Protein AF-A0A6G8PTJ9-F1 (afdb_monomer)

Foldseek 3Di:
DDDDDPVVVVVVCVVCVLVVVLVVLLVVLVPPDADDDPDDDDDAGPSLLSSLLVSCVVVVDDLVVCLVVLVVSVVVVSGDDRDRSVSSVVSNPPPVVD

Radius of gyration: 16.49 Å; Cα contacts (8 Å, |Δi|>4): 70; chains: 1; bounding box: 40×36×45 Å

Structure (mmCIF, N/CA/C/O backbone):
data_AF-A0A6G8PTJ9-F1
#
_entry.id   AF-A0A6G8PTJ9-F1
#
loop_
_atom_site.group_PDB
_atom_site.id
_atom_site.type_symbol
_atom_site.label_atom_id
_atom_site.label_alt_id
_atom_site.label_comp_id
_atom_site.label_asym_id
_atom_site.label_entity_id
_atom_site.label_seq_id
_atom_site.pdbx_PDB_ins_code
_atom_site.Cartn_x
_atom_site.Cartn_y
_atom_site.Cartn_z
_atom_site.occupancy
_atom_site.B_iso_or_equiv
_atom_site.auth_seq_id
_atom_site.auth_comp_id
_atom_site.auth_asym_id
_atom_site.auth_atom_id
_atom_site.pdbx_PDB_model_num
ATOM 1 N N . MET A 1 1 ? 20.276 -26.181 -22.484 1.00 48.75 1 MET A N 1
ATOM 2 C CA . MET A 1 1 ? 20.053 -25.022 -23.371 1.00 48.75 1 MET A CA 1
ATOM 3 C C . MET A 1 1 ? 19.969 -23.797 -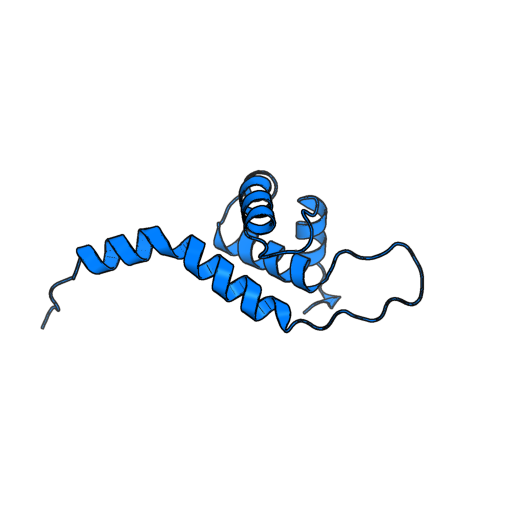22.484 1.00 48.75 1 MET A C 1
ATOM 5 O O . MET A 1 1 ? 19.198 -23.832 -21.537 1.00 48.75 1 MET A O 1
ATOM 9 N N . ILE A 1 2 ? 20.818 -22.794 -22.697 1.00 62.31 2 ILE A N 1
ATOM 10 C CA . ILE A 1 2 ? 20.724 -21.519 -21.975 1.00 62.31 2 ILE A CA 1
ATOM 11 C C . ILE A 1 2 ? 19.773 -20.660 -22.802 1.00 62.31 2 ILE A C 1
ATOM 13 O O . ILE A 1 2 ? 20.081 -20.363 -23.954 1.00 62.31 2 ILE A O 1
ATOM 17 N N . GLU A 1 3 ? 18.603 -20.340 -22.258 1.00 69.69 3 GLU A N 1
ATOM 18 C CA . GLU A 1 3 ? 17.670 -19.416 -22.903 1.00 69.69 3 GLU A CA 1
ATOM 19 C C . GLU A 1 3 ? 18.348 -18.054 -23.114 1.00 69.69 3 GLU A C 1
ATOM 21 O O . GLU A 1 3 ? 19.032 -17.536 -22.224 1.00 69.69 3 GLU A O 1
ATOM 26 N N . SER A 1 4 ? 18.190 -17.470 -24.306 1.00 76.38 4 SER A N 1
ATOM 27 C CA . SER A 1 4 ? 18.656 -16.109 -24.569 1.00 76.38 4 SER A CA 1
ATOM 28 C C . SER A 1 4 ? 17.818 -15.133 -23.745 1.00 76.38 4 SER A C 1
ATOM 30 O O . SER A 1 4 ? 16.600 -15.087 -23.899 1.00 76.38 4 SER A O 1
ATOM 32 N N . ARG A 1 5 ? 18.458 -14.349 -22.874 1.00 81.31 5 ARG A N 1
ATOM 33 C CA . ARG A 1 5 ? 17.765 -13.355 -22.043 1.00 81.31 5 ARG A CA 1
ATOM 34 C C . ARG A 1 5 ? 17.208 -12.215 -22.891 1.00 81.31 5 ARG A C 1
ATOM 36 O O . ARG A 1 5 ? 17.968 -11.504 -23.546 1.00 81.31 5 ARG A O 1
ATOM 43 N N . ASP A 1 6 ? 15.895 -12.020 -22.809 1.00 92.31 6 ASP A N 1
ATOM 44 C CA . ASP A 1 6 ? 15.210 -10.839 -23.331 1.00 92.31 6 ASP A CA 1
ATOM 45 C C . ASP A 1 6 ? 15.389 -9.660 -22.362 1.00 92.31 6 ASP A C 1
ATOM 47 O O . ASP A 1 6 ? 14.642 -9.463 -21.400 1.00 92.31 6 ASP A O 1
ATOM 51 N N . TRP A 1 7 ? 16.442 -8.884 -22.604 1.00 93.44 7 TRP A N 1
ATOM 52 C CA . TRP A 1 7 ? 16.776 -7.711 -21.801 1.00 93.44 7 TRP A CA 1
ATOM 53 C C . TRP A 1 7 ? 15.787 -6.557 -21.967 1.00 93.44 7 TRP A C 1
ATOM 55 O O . TRP A 1 7 ? 15.624 -5.762 -21.041 1.00 93.44 7 TRP A O 1
ATOM 65 N N . THR A 1 8 ? 15.121 -6.463 -23.119 1.00 94.94 8 THR A N 1
ATOM 66 C CA . THR A 1 8 ? 14.121 -5.422 -23.373 1.00 94.94 8 THR A CA 1
ATOM 67 C C . THR A 1 8 ? 12.900 -5.656 -22.495 1.00 94.94 8 THR A C 1
ATOM 69 O O . THR A 1 8 ? 12.482 -4.744 -21.781 1.00 94.94 8 THR A O 1
ATOM 72 N N . ALA A 1 9 ? 12.384 -6.888 -22.472 1.00 93.81 9 ALA A N 1
ATOM 73 C CA . ALA A 1 9 ? 11.274 -7.260 -21.601 1.00 93.81 9 ALA A CA 1
ATOM 74 C C . ALA A 1 9 ? 11.631 -7.100 -20.114 1.00 93.81 9 ALA A C 1
ATOM 76 O O . ALA A 1 9 ? 10.837 -6.562 -19.343 1.00 93.81 9 ALA A O 1
ATOM 77 N N . TYR A 1 10 ? 12.844 -7.499 -19.714 1.00 94.12 10 TYR A N 1
ATOM 78 C CA . TYR A 1 10 ? 13.318 -7.340 -18.337 1.00 94.12 10 TYR A CA 1
ATOM 79 C C . TYR A 1 10 ? 13.353 -5.871 -17.892 1.00 94.12 10 TYR A C 1
ATOM 81 O O . TYR A 1 10 ? 12.813 -5.534 -16.839 1.00 94.12 10 TYR A O 1
ATOM 89 N N . ASN A 1 11 ? 13.953 -4.985 -18.692 1.00 95.94 11 ASN A N 1
ATOM 90 C CA . ASN A 1 11 ? 14.063 -3.566 -18.347 1.00 95.94 11 ASN A CA 1
ATOM 91 C C . ASN A 1 11 ? 12.691 -2.882 -18.290 1.00 95.94 11 ASN A C 1
ATOM 93 O O . ASN A 1 11 ? 12.461 -2.054 -17.406 1.00 95.94 11 ASN A O 1
ATOM 97 N N . ALA A 1 12 ? 11.777 -3.246 -19.196 1.00 96.44 12 ALA A N 1
ATOM 98 C CA . ALA A 1 12 ? 10.401 -2.760 -19.161 1.00 96.44 12 ALA A CA 1
ATOM 99 C C . ALA A 1 12 ? 9.699 -3.195 -17.865 1.00 96.44 12 ALA A C 1
ATOM 101 O O . ALA A 1 12 ? 9.152 -2.357 -17.151 1.00 96.44 12 ALA A O 1
ATOM 102 N N . ALA A 1 13 ? 9.801 -4.479 -17.502 1.00 95.12 13 ALA A N 1
ATOM 103 C CA . ALA A 1 13 ? 9.219 -5.002 -16.269 1.00 95.12 13 ALA A CA 1
ATOM 104 C C . ALA A 1 13 ? 9.785 -4.307 -15.021 1.00 95.12 13 ALA A C 1
ATOM 106 O O . ALA A 1 13 ? 9.017 -3.867 -14.171 1.00 95.12 13 ALA A O 1
ATOM 107 N N . GLN A 1 14 ? 11.109 -4.144 -14.937 1.00 95.75 14 GLN A N 1
ATOM 108 C CA . GLN A 1 14 ? 11.768 -3.459 -13.819 1.00 95.75 14 GLN A CA 1
ATOM 109 C C . GLN A 1 14 ? 11.346 -1.990 -13.688 1.00 95.75 14 GLN A C 1
ATOM 111 O O . GLN A 1 14 ? 11.200 -1.489 -12.577 1.00 95.75 14 GLN A O 1
ATOM 116 N N . SER A 1 15 ? 11.124 -1.299 -14.808 1.00 96.38 15 SER A N 1
ATOM 117 C CA . SER A 1 15 ? 10.741 0.119 -14.797 1.00 96.38 15 SER A CA 1
ATOM 118 C C . SER A 1 15 ? 9.282 0.339 -14.385 1.00 96.38 15 SER A C 1
ATOM 120 O O . SER A 1 15 ? 8.949 1.386 -13.835 1.00 96.38 15 SER A O 1
ATOM 122 N N . GLU A 1 16 ? 8.410 -0.640 -14.631 1.00 97.00 16 GLU A N 1
ATOM 123 C CA . GLU A 1 16 ? 6.974 -0.549 -14.339 1.00 97.00 16 GLU A CA 1
ATOM 124 C C . GLU A 1 16 ? 6.567 -1.221 -13.019 1.00 97.00 16 GLU A C 1
ATOM 126 O O . GLU A 1 16 ? 5.427 -1.060 -12.577 1.00 97.00 16 GLU A O 1
ATOM 131 N N . GLU A 1 17 ? 7.473 -1.973 -12.387 1.00 97.12 17 GLU A N 1
ATOM 132 C CA . GLU A 1 17 ? 7.159 -2.865 -11.268 1.00 97.12 17 GLU A CA 1
ATOM 133 C C . GLU A 1 17 ? 6.435 -2.143 -10.125 1.00 97.12 17 GLU A C 1
ATOM 135 O O . GLU A 1 17 ? 5.328 -2.542 -9.767 1.00 97.12 17 GLU A O 1
ATOM 140 N N . LYS A 1 18 ? 6.999 -1.037 -9.611 1.00 96.56 18 LYS A N 1
ATOM 141 C CA . LYS A 1 18 ? 6.417 -0.275 -8.489 1.00 96.56 18 LYS A CA 1
ATOM 142 C C . LYS A 1 18 ? 4.996 0.201 -8.800 1.00 96.56 18 LYS A C 1
ATOM 144 O O . LYS A 1 18 ? 4.114 0.085 -7.953 1.00 96.56 18 LYS A O 1
ATOM 149 N N . ALA A 1 19 ? 4.783 0.724 -10.009 1.00 96.19 19 ALA A N 1
ATOM 150 C CA . ALA A 1 19 ? 3.496 1.271 -10.433 1.00 96.19 19 ALA A CA 1
ATOM 151 C C . ALA A 1 19 ? 2.435 0.172 -10.580 1.00 96.19 19 ALA A C 1
ATOM 153 O O . ALA A 1 19 ? 1.301 0.319 -10.132 1.00 96.19 19 ALA A O 1
ATOM 154 N N . ARG A 1 20 ? 2.797 -0.974 -11.166 1.00 97.50 20 ARG A N 1
ATOM 155 C CA . ARG A 1 20 ? 1.886 -2.125 -11.254 1.00 97.50 20 ARG A CA 1
ATOM 156 C C . ARG A 1 20 ? 1.610 -2.718 -9.874 1.00 97.50 20 ARG A C 1
ATOM 158 O O . ARG A 1 20 ? 0.472 -3.076 -9.581 1.00 97.50 20 ARG A O 1
ATOM 165 N N . PHE A 1 21 ? 2.631 -2.791 -9.024 1.00 97.94 21 PHE A N 1
ATOM 166 C CA . PHE A 1 21 ? 2.511 -3.287 -7.660 1.00 97.94 21 PHE A CA 1
ATOM 167 C C . PHE A 1 21 ? 1.535 -2.443 -6.835 1.00 97.94 21 PHE A C 1
ATOM 169 O O . PHE A 1 21 ? 0.658 -3.014 -6.190 1.00 97.94 21 PHE A O 1
ATOM 176 N N . SER A 1 22 ? 1.626 -1.108 -6.884 1.00 97.81 22 SER A N 1
ATOM 177 C CA . SER A 1 22 ? 0.713 -0.234 -6.134 1.00 97.81 22 SER A CA 1
ATOM 178 C C . SER A 1 22 ? -0.742 -0.401 -6.575 1.00 97.81 22 SER A C 1
ATOM 180 O O . SER A 1 22 ? -1.621 -0.490 -5.721 1.00 97.81 22 SER A O 1
ATOM 182 N N . VAL A 1 23 ? -1.006 -0.534 -7.879 1.00 98.31 23 VAL A N 1
ATOM 183 C CA . VAL A 1 23 ? -2.361 -0.790 -8.403 1.00 98.31 23 VAL A CA 1
ATOM 184 C C . VAL A 1 23 ? -2.913 -2.117 -7.878 1.00 98.31 23 VAL A C 1
ATOM 186 O O . VAL A 1 23 ? -4.007 -2.153 -7.313 1.00 98.31 23 VAL A O 1
ATOM 189 N N . LEU A 1 24 ? -2.146 -3.202 -8.018 1.00 98.44 24 LEU A N 1
ATOM 190 C CA . LEU A 1 24 ? -2.569 -4.537 -7.584 1.00 98.44 24 LEU A CA 1
ATOM 191 C C . LEU A 1 24 ? -2.775 -4.607 -6.068 1.00 98.44 24 LEU A C 1
ATOM 193 O O . LEU A 1 24 ? -3.738 -5.215 -5.600 1.00 98.44 24 LEU A O 1
ATOM 197 N N . LEU A 1 25 ? -1.894 -3.967 -5.297 1.00 98.56 25 LEU A N 1
ATOM 198 C CA . LEU A 1 25 ? -2.008 -3.905 -3.846 1.00 98.56 25 LEU A CA 1
ATOM 199 C C . LEU A 1 25 ? -3.251 -3.118 -3.418 1.00 98.56 25 LEU A C 1
ATOM 201 O O . LEU A 1 25 ? -3.956 -3.553 -2.511 1.00 98.56 25 LEU A O 1
ATOM 205 N N . ALA A 1 26 ? -3.551 -1.994 -4.073 1.00 98.19 26 ALA A N 1
ATOM 206 C CA . ALA A 1 26 ? -4.748 -1.207 -3.786 1.00 98.19 26 ALA A CA 1
ATOM 207 C C . ALA A 1 26 ? -6.022 -2.021 -4.036 1.00 98.19 26 ALA A C 1
ATOM 209 O O . ALA A 1 26 ? -6.910 -2.060 -3.184 1.00 98.19 26 ALA A O 1
ATOM 210 N N . ASP A 1 27 ? -6.096 -2.714 -5.174 1.00 98.25 27 ASP A N 1
ATOM 211 C CA . ASP A 1 27 ? -7.236 -3.569 -5.507 1.00 98.25 27 ASP A CA 1
ATOM 212 C C . ASP A 1 27 ? -7.399 -4.732 -4.526 1.00 98.25 27 ASP A C 1
ATOM 214 O O . ASP A 1 27 ? -8.521 -5.026 -4.112 1.00 98.25 27 ASP A O 1
ATOM 218 N N . LEU A 1 28 ? -6.298 -5.337 -4.077 1.00 98.12 28 LEU A N 1
ATOM 219 C CA . LEU A 1 28 ? -6.329 -6.362 -3.036 1.00 98.12 28 LEU A CA 1
ATOM 220 C C . LEU A 1 28 ? -6.844 -5.799 -1.699 1.00 98.12 28 LEU A C 1
ATOM 222 O O . LEU A 1 28 ? -7.712 -6.399 -1.063 1.00 98.12 28 LEU A O 1
ATOM 226 N N . CYS A 1 29 ? -6.351 -4.632 -1.279 1.00 97.44 29 CYS A N 1
ATOM 227 C CA . CYS A 1 29 ? -6.718 -4.012 -0.006 1.00 97.44 29 CYS A CA 1
ATOM 228 C C . CYS A 1 29 ? -8.173 -3.522 0.045 1.00 97.44 29 CYS A C 1
ATOM 230 O O . CYS A 1 29 ? -8.733 -3.440 1.138 1.00 97.44 29 CYS A O 1
ATOM 232 N N . LYS A 1 30 ? -8.830 -3.266 -1.097 1.00 95.88 30 LYS A N 1
ATOM 233 C CA . LYS A 1 30 ? -10.279 -2.972 -1.144 1.00 95.88 30 LYS A CA 1
ATOM 234 C C . LYS A 1 30 ? -11.137 -4.109 -0.584 1.00 95.88 30 LYS A C 1
ATOM 236 O O . LYS A 1 30 ? -12.257 -3.858 -0.152 1.00 95.88 30 LYS A O 1
ATOM 241 N N . GLY A 1 31 ? -10.628 -5.342 -0.588 1.00 95.88 31 GLY A N 1
ATOM 242 C CA . GLY A 1 31 ? -11.304 -6.497 0.001 1.00 95.88 31 GLY A CA 1
ATOM 243 C C . GLY A 1 31 ? -11.209 -6.581 1.529 1.00 95.88 31 GLY A C 1
ATOM 244 O O . GLY A 1 31 ? -11.839 -7.458 2.115 1.00 95.88 31 GLY A O 1
ATOM 245 N N . VAL A 1 32 ? -10.429 -5.712 2.185 1.00 94.25 32 VAL A N 1
ATOM 246 C CA . VAL A 1 32 ? -10.254 -5.734 3.644 1.00 94.25 32 VAL A CA 1
ATOM 247 C C . VAL A 1 32 ? -11.498 -5.143 4.320 1.00 94.25 32 VAL A C 1
ATOM 249 O O . VAL A 1 32 ? -11.806 -3.972 4.091 1.00 94.25 32 VAL A O 1
ATOM 252 N N . PRO A 1 33 ? -12.220 -5.913 5.157 1.00 93.31 33 PRO A N 1
ATOM 253 C CA . PRO A 1 33 ? -13.401 -5.408 5.844 1.00 93.31 33 PRO A CA 1
ATOM 254 C C . PRO A 1 33 ? -13.011 -4.402 6.930 1.00 93.31 33 PRO A C 1
ATOM 256 O O . PRO A 1 33 ? -12.087 -4.640 7.709 1.00 93.31 33 PRO A O 1
ATOM 259 N N . GLU A 1 34 ? -13.751 -3.297 7.017 1.00 92.06 34 GLU A N 1
ATOM 260 C CA . GLU A 1 34 ? -13.580 -2.318 8.091 1.00 92.06 34 GLU A CA 1
ATOM 261 C C . GLU A 1 34 ? -14.287 -2.818 9.366 1.00 92.06 34 GLU A C 1
ATOM 263 O O . GLU A 1 34 ? -15.497 -3.065 9.332 1.00 92.06 34 GLU A O 1
ATOM 268 N N . PRO A 1 35 ? -13.581 -2.978 10.500 1.00 89.62 35 PRO A N 1
ATOM 269 C CA . PRO A 1 35 ? -14.210 -3.375 11.754 1.00 89.62 35 PRO A CA 1
ATOM 270 C C . PRO A 1 35 ? -15.178 -2.304 12.260 1.00 89.62 35 PRO A C 1
ATOM 272 O O . PRO A 1 35 ? -14.857 -1.114 12.265 1.00 89.62 35 PRO A O 1
ATOM 275 N N . GLU A 1 36 ? -16.334 -2.725 12.775 1.00 91.69 36 GLU A N 1
ATOM 276 C CA . GLU A 1 36 ? -17.294 -1.795 13.367 1.00 91.69 36 GLU A CA 1
ATOM 277 C C . GLU A 1 36 ? -16.680 -1.066 14.573 1.00 91.69 36 GLU A C 1
ATOM 279 O O . GLU A 1 36 ? -16.108 -1.672 15.488 1.00 91.69 36 GLU A O 1
ATOM 284 N N . GLN A 1 37 ? -16.812 0.261 14.587 1.00 90.44 37 GLN A N 1
ATOM 285 C CA . GLN A 1 37 ? -16.391 1.099 15.699 1.00 90.44 37 GLN A CA 1
ATOM 286 C C . GLN A 1 37 ? -17.604 1.781 16.336 1.00 90.44 37 GLN A C 1
ATOM 288 O O . GLN A 1 37 ? -18.153 2.731 15.789 1.00 90.44 37 GLN A O 1
ATOM 293 N N . VAL A 1 38 ? -17.969 1.340 17.541 1.00 91.56 38 VAL A N 1
ATOM 294 C CA . VAL A 1 38 ? -19.136 1.864 18.276 1.00 91.56 38 VAL A CA 1
ATOM 295 C C . VAL A 1 38 ? -18.824 3.166 19.031 1.00 91.56 38 VAL A C 1
ATOM 297 O O . VAL A 1 38 ? -19.702 4.000 19.228 1.00 91.56 38 VAL A O 1
ATOM 300 N N . MET A 1 39 ? -17.575 3.370 19.474 1.00 92.19 39 MET A N 1
ATOM 301 C CA . MET A 1 39 ? -17.194 4.530 20.293 1.00 92.19 39 MET A CA 1
ATOM 302 C C . MET A 1 39 ? -15.721 4.934 20.107 1.00 92.19 39 MET A C 1
ATOM 304 O O . MET A 1 39 ? -14.883 4.150 19.650 1.00 92.19 39 MET A O 1
ATOM 308 N N . GLY A 1 40 ? -15.390 6.169 20.496 1.00 91.25 40 GLY A N 1
ATOM 309 C CA . GLY A 1 40 ? -14.031 6.718 20.487 1.00 91.25 40 GLY A CA 1
ATOM 310 C C . GLY A 1 40 ? -13.711 7.551 19.244 1.00 91.25 40 GLY A C 1
ATOM 311 O O . GLY A 1 40 ? -14.577 7.84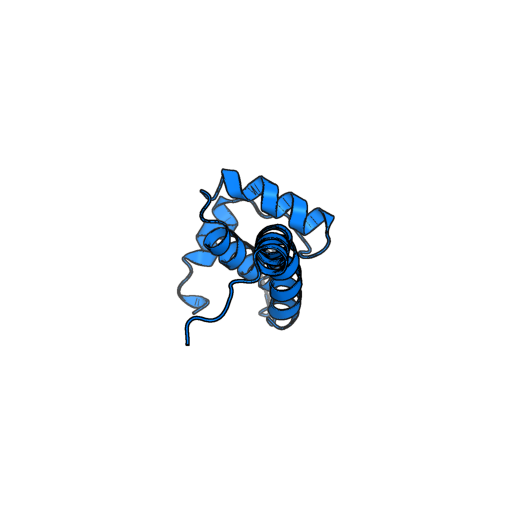1 18.425 1.00 91.25 40 GLY A O 1
ATOM 312 N N . ARG A 1 41 ? -12.446 7.967 19.112 1.00 88.38 41 ARG A N 1
ATOM 313 C CA . ARG A 1 41 ? -11.977 8.732 17.946 1.00 88.38 41 ARG A CA 1
ATOM 314 C C . ARG A 1 41 ? -12.065 7.866 16.680 1.00 88.38 41 ARG A C 1
ATOM 316 O O . ARG A 1 41 ? -11.586 6.733 16.752 1.00 88.38 41 ARG A O 1
ATOM 323 N N . PRO A 1 42 ? -12.569 8.388 15.544 1.00 87.19 42 PRO A N 1
ATOM 324 C CA . PRO A 1 42 ? -12.572 7.659 14.279 1.00 87.19 42 PRO A CA 1
ATOM 325 C C . PRO A 1 42 ? -11.190 7.090 13.950 1.00 87.19 42 PRO A C 1
ATOM 327 O O . PRO A 1 42 ? -10.180 7.803 14.035 1.00 87.19 42 PRO A O 1
ATOM 330 N N . ARG A 1 43 ? -11.146 5.797 13.629 1.00 90.44 43 ARG A N 1
ATOM 331 C CA . ARG A 1 43 ? -9.930 5.122 13.172 1.00 90.44 43 ARG A CA 1
ATOM 332 C C . ARG A 1 43 ? -9.597 5.532 11.741 1.00 90.44 43 ARG A C 1
ATOM 334 O O . ARG A 1 43 ? -10.434 6.038 11.000 1.00 90.44 43 ARG A O 1
ATOM 341 N N . LEU A 1 44 ? -8.330 5.344 11.390 1.00 93.19 44 LEU A N 1
ATOM 342 C CA . LEU A 1 44 ? -7.913 5.394 9.994 1.00 93.19 44 LEU A CA 1
ATOM 343 C C . LEU A 1 44 ? -8.467 4.147 9.292 1.00 93.19 44 LEU A C 1
ATOM 345 O O . LEU A 1 44 ? -8.492 3.105 9.952 1.00 93.19 44 LEU A O 1
ATOM 349 N N . PRO A 1 45 ? -8.861 4.232 8.007 1.00 94.06 45 PRO A N 1
ATOM 350 C CA . PRO A 1 45 ? -9.366 3.074 7.279 1.00 94.06 45 PRO A CA 1
ATOM 351 C C . PRO A 1 45 ? -8.352 1.931 7.326 1.00 94.06 45 PRO A C 1
ATOM 353 O O . PRO A 1 45 ? -7.166 2.129 7.036 1.00 94.06 45 PRO A O 1
ATOM 356 N N . LEU A 1 46 ? -8.799 0.741 7.713 1.00 93.88 46 LEU A N 1
ATOM 357 C CA . LEU A 1 46 ? -7.929 -0.417 7.854 1.00 93.88 46 LEU A CA 1
ATOM 358 C C . LEU A 1 46 ? -7.330 -0.813 6.502 1.00 93.88 46 LEU A C 1
ATOM 360 O O . LEU A 1 46 ? -6.140 -1.115 6.434 1.00 93.88 46 LEU A O 1
ATOM 364 N N . SER A 1 47 ? -8.116 -0.740 5.427 1.00 95.94 47 SER A N 1
ATOM 365 C CA . SER A 1 47 ? -7.651 -0.980 4.056 1.00 95.94 47 SER A CA 1
ATOM 366 C C . SER A 1 47 ? -6.481 -0.063 3.671 1.00 95.94 47 SER A C 1
ATOM 368 O O . SER A 1 47 ? -5.453 -0.554 3.202 1.00 95.94 47 SER A O 1
ATOM 370 N N . ASP A 1 48 ? -6.582 1.241 3.956 1.00 97.00 48 ASP A N 1
ATOM 371 C CA . ASP A 1 48 ? -5.502 2.215 3.737 1.00 97.00 48 ASP A CA 1
ATOM 372 C C . ASP A 1 48 ? -4.256 1.873 4.572 1.00 97.00 48 ASP A C 1
ATOM 374 O O . ASP A 1 48 ? -3.125 1.996 4.095 1.00 97.00 48 ASP A O 1
ATOM 378 N N . MET A 1 49 ? -4.433 1.453 5.833 1.00 96.31 49 MET A N 1
ATOM 379 C CA . MET A 1 49 ? -3.300 1.126 6.708 1.00 96.31 49 MET A CA 1
ATOM 380 C C . MET A 1 49 ? -2.589 -0.155 6.273 1.00 96.31 49 MET A C 1
ATOM 382 O O . MET A 1 49 ? -1.358 -0.195 6.303 1.00 96.31 49 MET A O 1
ATOM 386 N N . VAL A 1 50 ? -3.336 -1.178 5.846 1.00 95.81 50 VAL A N 1
ATOM 387 C CA . VAL A 1 50 ? -2.780 -2.428 5.306 1.00 95.81 50 VAL A CA 1
ATOM 388 C C . VAL A 1 50 ? -2.012 -2.144 4.017 1.00 95.81 50 VAL A C 1
ATOM 390 O O . VAL A 1 50 ? -0.862 -2.574 3.896 1.00 95.81 50 VAL A O 1
ATOM 393 N N . PHE A 1 51 ? -2.587 -1.347 3.108 1.00 97.56 51 PHE A N 1
ATOM 394 C CA . PHE A 1 51 ? -1.903 -0.882 1.901 1.00 97.5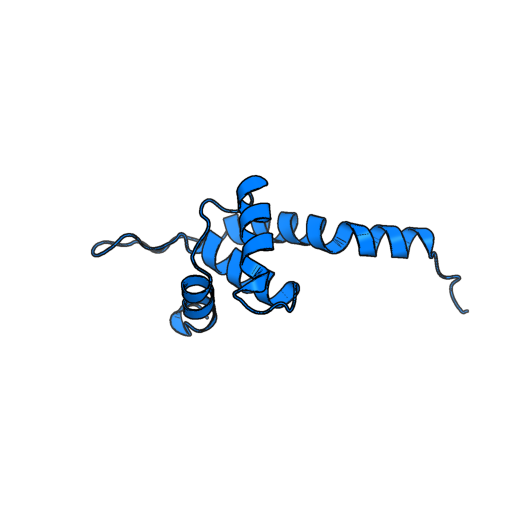6 51 PHE A CA 1
ATOM 395 C C . PHE A 1 51 ? -0.583 -0.184 2.252 1.00 97.56 51 PHE A C 1
ATOM 397 O O . PHE A 1 51 ? 0.484 -0.577 1.779 1.00 97.56 51 PHE A O 1
ATOM 404 N N . ALA A 1 52 ? -0.631 0.824 3.128 1.00 97.31 52 ALA A N 1
ATOM 405 C CA . ALA A 1 52 ? 0.537 1.622 3.481 1.00 97.31 52 ALA A CA 1
ATOM 406 C C . ALA A 1 52 ? 1.629 0.784 4.166 1.00 97.31 52 ALA A C 1
ATOM 408 O O . ALA A 1 52 ? 2.814 0.964 3.888 1.00 97.31 52 ALA A O 1
ATOM 409 N N . ALA A 1 53 ? 1.246 -0.142 5.049 1.00 96.06 53 ALA A N 1
ATOM 410 C CA . ALA A 1 53 ? 2.173 -1.021 5.751 1.00 96.06 53 ALA A CA 1
ATOM 411 C C . ALA A 1 53 ? 2.890 -1.980 4.787 1.00 96.06 53 ALA A C 1
ATOM 413 O O . ALA A 1 53 ? 4.120 -2.076 4.828 1.00 96.06 53 ALA A O 1
ATOM 414 N N . ALA A 1 54 ? 2.145 -2.634 3.892 1.00 96.56 54 ALA A N 1
ATOM 415 C CA . ALA A 1 54 ? 2.704 -3.537 2.889 1.00 96.56 54 ALA A CA 1
ATOM 416 C C . ALA A 1 54 ? 3.588 -2.785 1.884 1.00 96.56 54 ALA A C 1
ATOM 418 O O . ALA A 1 54 ? 4.725 -3.193 1.633 1.00 96.56 54 ALA A O 1
ATOM 419 N N . PHE A 1 55 ? 3.119 -1.642 1.373 1.00 97.56 55 PHE A N 1
ATOM 420 C CA . PHE A 1 55 ? 3.870 -0.856 0.398 1.00 97.56 55 PHE A CA 1
ATOM 421 C C . PHE A 1 55 ? 5.171 -0.305 0.992 1.00 97.56 55 PHE A C 1
ATOM 423 O O . PHE A 1 55 ? 6.223 -0.388 0.361 1.00 97.56 55 PHE A O 1
ATOM 430 N N . LYS A 1 56 ? 5.144 0.142 2.255 1.00 96.06 56 LYS A N 1
ATOM 431 C CA . LYS A 1 56 ? 6.345 0.560 2.991 1.00 96.06 56 LYS A CA 1
ATOM 432 C C . LYS A 1 56 ? 7.394 -0.549 3.074 1.00 96.06 56 LYS A C 1
ATOM 434 O O . LYS A 1 56 ? 8.591 -0.258 3.040 1.00 96.06 56 LYS A O 1
ATOM 439 N N . VAL A 1 57 ? 6.974 -1.799 3.277 1.00 96.38 57 VAL A N 1
ATOM 440 C CA . VAL A 1 57 ? 7.895 -2.946 3.332 1.00 96.38 57 VAL A CA 1
ATOM 441 C C . VAL A 1 57 ? 8.453 -3.234 1.942 1.00 96.38 57 VAL A C 1
ATOM 443 O O . VAL A 1 57 ? 9.665 -3.392 1.818 1.00 96.38 57 VAL A O 1
ATOM 446 N N . TYR A 1 58 ? 7.602 -3.213 0.915 1.00 97.44 58 TYR A N 1
ATOM 447 C CA . TYR A 1 58 ? 7.995 -3.423 -0.478 1.00 97.44 58 TYR A CA 1
ATOM 448 C C . TYR A 1 58 ? 9.059 -2.421 -0.956 1.00 97.44 58 TYR A C 1
ATOM 450 O O . TYR A 1 58 ? 10.063 -2.835 -1.524 1.00 97.44 58 TYR A O 1
ATOM 458 N N . VAL A 1 59 ? 8.905 -1.120 -0.676 1.00 96.19 59 VAL A N 1
ATOM 459 C CA . VAL A 1 59 ? 9.872 -0.104 -1.144 1.00 96.19 59 VAL A CA 1
ATOM 460 C C . VAL A 1 59 ? 11.179 -0.063 -0.340 1.00 96.19 59 VAL A C 1
ATOM 462 O O . VAL A 1 59 ? 12.108 0.651 -0.708 1.00 96.19 59 VAL A O 1
ATOM 465 N N . VAL A 1 60 ? 11.262 -0.777 0.791 1.00 96.00 60 VAL A N 1
ATOM 466 C CA . VAL A 1 60 ? 12.461 -0.883 1.658 1.00 96.00 60 VAL A CA 1
ATOM 467 C C . VAL A 1 60 ? 12.986 0.473 2.182 1.00 96.00 60 VAL A C 1
ATOM 469 O O . VAL A 1 60 ? 14.074 0.586 2.752 1.00 96.00 60 VAL A O 1
ATOM 472 N N . PHE A 1 61 ? 12.195 1.539 2.075 1.00 95.50 61 PHE A N 1
ATOM 473 C CA . PHE A 1 61 ? 12.536 2.834 2.644 1.00 95.50 61 PHE A CA 1
ATOM 474 C C . PHE A 1 61 ? 12.206 2.921 4.135 1.00 95.50 61 PHE A C 1
ATOM 476 O O . PHE A 1 61 ? 11.380 2.199 4.700 1.00 95.50 61 PHE A O 1
ATOM 483 N N . SER A 1 62 ? 12.873 3.864 4.807 1.00 95.81 62 SER A N 1
ATOM 484 C CA . SER A 1 62 ? 12.476 4.237 6.163 1.00 95.81 62 SER A CA 1
ATOM 485 C C . SER A 1 62 ? 11.085 4.864 6.134 1.00 95.81 62 SER A C 1
ATOM 487 O O . SER A 1 62 ? 10.734 5.552 5.176 1.00 95.81 62 SER A O 1
ATOM 489 N N . SER A 1 63 ? 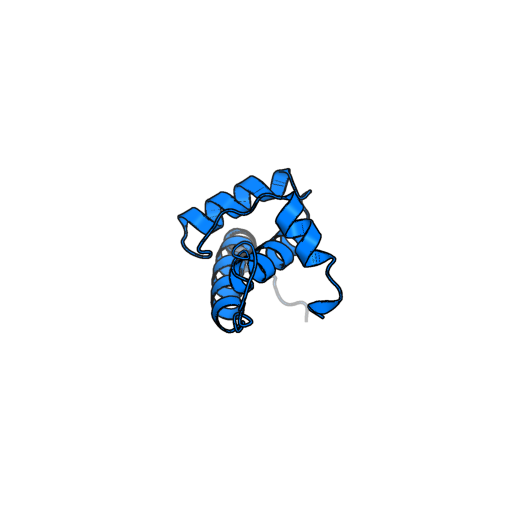10.315 4.717 7.214 1.00 94.00 63 SER A N 1
ATOM 490 C CA . SER A 1 63 ? 8.922 5.184 7.252 1.00 94.00 63 SER A CA 1
ATOM 491 C C . SER A 1 63 ? 8.764 6.683 6.973 1.00 94.00 63 SER A C 1
ATOM 493 O O . SER A 1 63 ? 7.728 7.102 6.481 1.00 94.00 63 SER A O 1
ATOM 495 N N . ARG A 1 64 ? 9.795 7.498 7.250 1.00 95.25 64 ARG A N 1
ATOM 496 C CA . ARG A 1 64 ? 9.803 8.929 6.904 1.00 95.25 64 ARG A CA 1
ATOM 497 C C . ARG A 1 64 ? 9.960 9.163 5.401 1.00 95.25 64 ARG A C 1
ATOM 499 O O . ARG A 1 64 ? 9.233 9.985 4.859 1.00 95.25 64 ARG A O 1
ATOM 506 N N . ARG A 1 65 ? 10.876 8.441 4.741 1.00 96.50 65 ARG A N 1
ATOM 507 C CA . ARG A 1 65 ? 11.114 8.554 3.291 1.00 96.50 65 ARG A CA 1
ATOM 508 C C . ARG A 1 65 ? 9.952 7.989 2.478 1.00 96.50 65 ARG A C 1
ATOM 510 O O . ARG A 1 65 ? 9.577 8.598 1.496 1.00 96.50 65 ARG A O 1
ATOM 517 N N . PHE A 1 66 ? 9.320 6.924 2.968 1.00 96.62 66 PHE A N 1
ATOM 518 C CA . PHE A 1 66 ? 8.103 6.354 2.384 1.00 96.62 66 PHE A CA 1
ATOM 519 C C . PHE A 1 66 ? 6.920 7.343 2.300 1.00 96.62 66 PHE A C 1
ATOM 521 O O . PHE A 1 66 ? 6.002 7.147 1.514 1.00 96.62 66 PHE A O 1
ATOM 528 N N . THR A 1 67 ? 6.915 8.425 3.087 1.00 96.38 67 THR A N 1
ATOM 529 C CA . THR A 1 67 ? 5.802 9.393 3.075 1.00 96.38 67 THR A CA 1
ATOM 530 C C . THR A 1 67 ? 5.559 9.991 1.683 1.00 96.38 67 THR A C 1
ATOM 532 O O . THR A 1 67 ? 4.420 10.307 1.360 1.00 96.38 67 THR A O 1
ATOM 535 N N . THR A 1 68 ? 6.592 10.127 0.843 1.00 97.00 68 THR A N 1
ATOM 536 C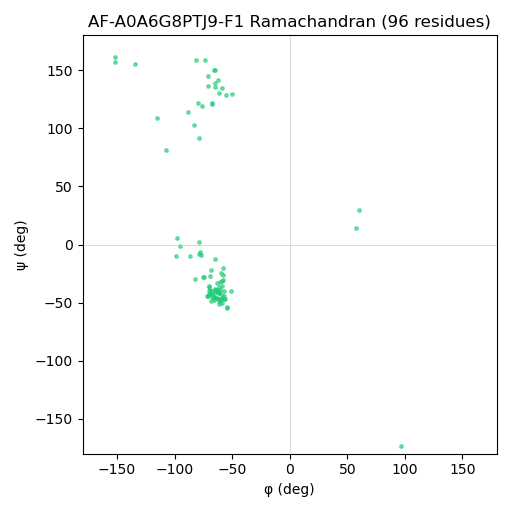 CA . THR A 1 68 ? 6.417 10.609 -0.536 1.00 97.00 68 THR A CA 1
ATOM 537 C C . THR A 1 68 ? 5.647 9.607 -1.391 1.00 97.00 68 THR A C 1
ATOM 539 O O . THR A 1 68 ? 4.681 10.004 -2.032 1.00 97.00 68 THR A O 1
ATOM 542 N N . ASP A 1 69 ? 5.988 8.316 -1.320 1.00 97.12 69 ASP A N 1
ATOM 543 C CA . ASP A 1 69 ? 5.250 7.252 -2.019 1.00 97.12 69 ASP A CA 1
ATOM 544 C C . ASP A 1 69 ? 3.787 7.177 -1.547 1.00 97.12 69 ASP A C 1
ATOM 546 O O . ASP A 1 69 ? 2.881 6.878 -2.319 1.00 97.12 69 ASP A O 1
ATOM 550 N N . LEU A 1 70 ? 3.533 7.487 -0.273 1.00 96.75 70 LEU A N 1
ATOM 551 C CA . LEU A 1 70 ? 2.182 7.531 0.283 1.00 96.75 70 LEU A CA 1
ATOM 552 C C . LEU A 1 70 ? 1.357 8.710 -0.262 1.00 96.75 70 LEU A C 1
ATOM 554 O O . LEU A 1 70 ? 0.155 8.570 -0.480 1.00 96.75 70 LEU A O 1
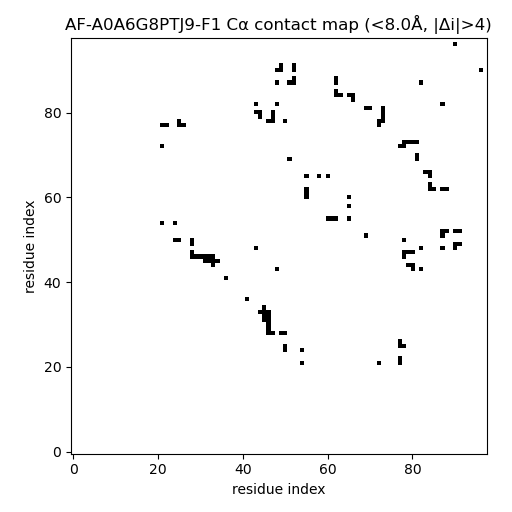ATOM 558 N N . TYR A 1 71 ? 1.989 9.864 -0.492 1.00 97.62 71 TYR A N 1
ATOM 559 C CA . TYR A 1 71 ? 1.336 11.000 -1.147 1.00 97.62 71 TYR A CA 1
ATOM 560 C C . TYR A 1 71 ? 1.059 10.726 -2.625 1.00 97.62 71 TYR A C 1
ATOM 562 O O . TYR A 1 71 ? -0.019 11.080 -3.096 1.00 97.62 71 TYR A O 1
ATOM 570 N N . GLU A 1 72 ? 1.984 10.065 -3.328 1.00 97.69 72 GLU A N 1
ATOM 571 C CA . GLU A 1 72 ? 1.769 9.584 -4.701 1.00 97.69 72 GLU A CA 1
ATOM 572 C C . GLU A 1 72 ? 0.569 8.627 -4.750 1.00 97.69 72 GLU A C 1
ATOM 574 O O . GLU A 1 72 ? -0.386 8.877 -5.479 1.00 97.69 72 GLU A O 1
ATOM 579 N N . ALA A 1 73 ? 0.532 7.617 -3.875 1.00 97.56 73 ALA A N 1
ATOM 580 C CA . ALA A 1 73 ? -0.577 6.665 -3.806 1.00 97.56 73 ALA A CA 1
ATOM 581 C C . ALA A 1 73 ? -1.936 7.332 -3.522 1.00 97.56 73 ALA A C 1
ATOM 583 O O . ALA A 1 73 ? -2.966 6.908 -4.049 1.00 97.56 73 ALA A O 1
ATOM 584 N N . TYR A 1 74 ? -1.962 8.382 -2.699 1.00 97.94 74 TYR A N 1
ATOM 585 C CA . TYR A 1 74 ?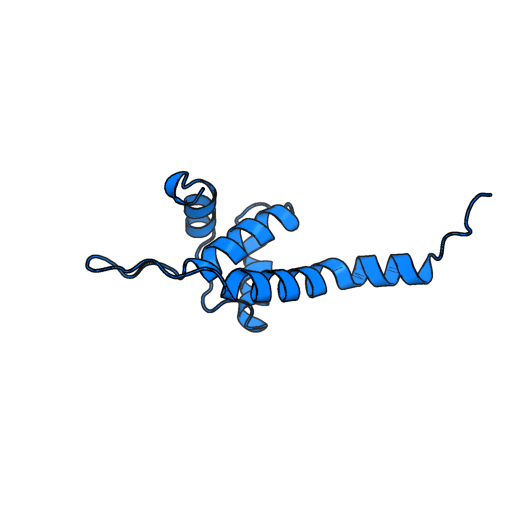 -3.176 9.164 -2.469 1.00 97.94 74 TYR A CA 1
ATOM 586 C C . TYR A 1 74 ? -3.579 9.988 -3.701 1.00 97.94 74 TYR A C 1
ATOM 588 O O . TYR A 1 74 ? -4.757 10.011 -4.063 1.00 97.94 74 TYR A O 1
ATOM 596 N N . ALA A 1 75 ? -2.619 10.630 -4.374 1.00 98.06 75 ALA A N 1
ATOM 597 C CA . ALA A 1 75 ? -2.869 11.369 -5.611 1.00 98.06 75 ALA A CA 1
ATOM 598 C C . ALA A 1 75 ? -3.428 10.455 -6.719 1.00 98.06 75 ALA A C 1
ATOM 600 O O . ALA A 1 75 ? -4.383 10.833 -7.402 1.00 98.06 75 ALA A O 1
ATOM 601 N N . ASP A 1 76 ? -2.917 9.225 -6.803 1.00 97.31 76 ASP A N 1
ATOM 602 C CA . ASP A 1 76 ? -3.359 8.175 -7.729 1.00 97.31 76 ASP A CA 1
ATOM 603 C C . ASP A 1 76 ? -4.647 7.459 -7.277 1.00 97.31 76 ASP A C 1
ATOM 605 O O . ASP A 1 76 ? -5.145 6.558 -7.956 1.00 97.31 76 ASP A O 1
ATOM 609 N N . ARG A 1 77 ? -5.237 7.880 -6.147 1.00 97.50 77 ARG A N 1
ATOM 610 C CA . ARG A 1 77 ? -6.483 7.343 -5.565 1.00 97.50 77 ARG A CA 1
ATOM 611 C C . ARG A 1 77 ? -6.419 5.855 -5.212 1.00 97.50 77 ARG A C 1
ATOM 613 O O . ARG A 1 77 ? -7.437 5.161 -5.233 1.00 97.50 77 ARG A O 1
ATOM 620 N N . HIS A 1 78 ? -5.238 5.359 -4.865 1.00 97.75 78 HIS A N 1
ATOM 621 C CA . HIS A 1 78 ? -5.062 4.013 -4.322 1.00 97.75 78 HIS A CA 1
ATOM 622 C C . HIS A 1 78 ? -5.540 3.901 -2.869 1.00 97.75 78 HIS A C 1
ATOM 624 O O . HIS A 1 78 ? -5.967 2.828 -2.453 1.00 97.75 78 HIS A O 1
ATOM 630 N N . ILE A 1 79 ? -5.501 5.008 -2.123 1.00 97.06 79 ILE A N 1
ATOM 631 C CA . ILE A 1 79 ? -5.923 5.111 -0.720 1.00 97.06 79 ILE A CA 1
ATOM 632 C C . ILE A 1 79 ? -6.780 6.358 -0.496 1.00 97.06 79 ILE A C 1
ATOM 634 O O . ILE A 1 79 ? -6.669 7.339 -1.233 1.00 97.06 79 ILE A O 1
ATOM 638 N N . GLY A 1 80 ? -7.628 6.328 0.532 1.00 96.06 80 GLY A N 1
ATOM 639 C CA . GLY A 1 80 ? -8.537 7.425 0.880 1.00 96.06 80 GLY A CA 1
ATOM 640 C C . GLY A 1 80 ? -7.932 8.496 1.791 1.00 96.06 80 GLY A C 1
ATOM 641 O O . GLY A 1 80 ? -8.548 9.542 2.001 1.00 96.06 80 GLY A O 1
ATOM 642 N N . SER A 1 81 ? -6.747 8.259 2.354 1.00 93.69 81 SER A N 1
ATOM 643 C CA . SER A 1 81 ? -6.104 9.164 3.308 1.00 93.69 81 SER A CA 1
ATOM 644 C C . SER A 1 81 ? -4.577 9.070 3.286 1.00 93.69 81 SER A C 1
ATOM 646 O O . SER A 1 81 ? -4.006 8.055 2.903 1.00 93.69 81 SER A O 1
ATOM 648 N N . THR A 1 82 ? -3.898 10.128 3.743 1.00 95.00 82 THR A N 1
ATOM 649 C CA . THR A 1 82 ? -2.431 10.176 3.882 1.00 95.00 82 THR A CA 1
ATOM 650 C C . THR A 1 82 ? -2.041 10.102 5.364 1.00 95.00 82 THR A C 1
ATOM 652 O O . THR A 1 82 ? -1.834 11.141 6.006 1.00 95.00 82 THR A O 1
ATOM 655 N N . PRO A 1 83 ? -1.999 8.904 5.975 1.00 93.94 83 PRO A N 1
ATOM 656 C CA . PRO A 1 83 ? -1.695 8.775 7.392 1.00 93.94 83 PRO A CA 1
ATOM 657 C C . PRO A 1 83 ? -0.261 9.205 7.704 1.00 93.94 83 PRO A C 1
ATOM 659 O O . PRO A 1 83 ? 0.667 9.037 6.917 1.00 93.94 83 PRO A O 1
ATOM 662 N N . HIS A 1 84 ? -0.054 9.708 8.919 1.00 95.12 84 HIS A N 1
ATOM 663 C CA . HIS A 1 84 ? 1.292 9.992 9.399 1.00 95.12 84 HIS A CA 1
ATOM 664 C C . HIS A 1 84 ? 2.122 8.697 9.476 1.00 95.12 84 HIS A C 1
ATOM 666 O O . HIS A 1 84 ? 1.631 7.666 9.938 1.00 95.12 84 HIS A O 1
ATOM 672 N N . SER A 1 85 ? 3.408 8.758 9.120 1.00 94.00 85 SER A N 1
ATOM 673 C CA . SER A 1 85 ? 4.321 7.598 9.096 1.00 94.00 85 SER A CA 1
ATOM 674 C C . SER A 1 85 ? 4.330 6.776 10.396 1.00 94.00 85 SER A C 1
ATOM 676 O O . SER A 1 85 ? 4.324 5.548 10.366 1.00 94.00 85 SER A O 1
ATOM 678 N N . ASN A 1 86 ? 4.275 7.436 11.557 1.00 94.94 86 ASN A N 1
ATOM 679 C CA . ASN A 1 86 ? 4.159 6.746 12.849 1.00 94.94 86 ASN A CA 1
ATOM 680 C C . ASN A 1 86 ? 2.861 5.936 13.001 1.00 94.94 86 ASN A C 1
ATOM 682 O O . ASN A 1 86 ? 2.878 4.909 13.674 1.00 94.94 86 ASN A O 1
ATOM 686 N N . SER A 1 87 ? 1.745 6.383 12.417 1.00 95.25 87 SER A N 1
ATOM 687 C CA . SER A 1 87 ? 0.486 5.630 12.429 1.00 95.25 87 SER A CA 1
ATOM 688 C C . SER A 1 87 ? 0.635 4.343 11.626 1.00 95.25 87 SER A C 1
ATOM 690 O O . SER A 1 87 ? 0.307 3.282 12.143 1.00 95.25 87 SER A O 1
ATOM 692 N N . VAL A 1 88 ?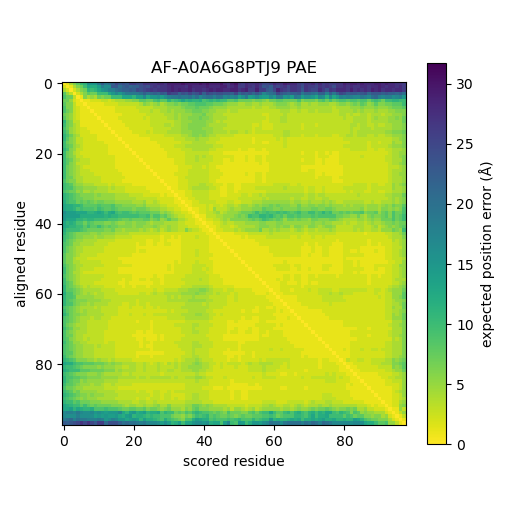 1.235 4.422 10.432 1.00 95.31 88 VAL A N 1
ATOM 693 C CA . VAL A 1 88 ? 1.535 3.245 9.599 1.00 95.31 88 VAL A CA 1
ATOM 694 C C . VAL A 1 88 ? 2.403 2.245 10.368 1.00 95.31 88 VAL A C 1
ATOM 696 O O . VAL A 1 88 ? 2.070 1.067 10.436 1.00 95.31 88 VAL A O 1
ATOM 699 N N . CYS A 1 89 ? 3.470 2.709 11.032 1.00 94.38 89 CYS A N 1
ATOM 700 C CA . CYS A 1 89 ? 4.299 1.838 11.872 1.00 94.38 89 CYS A CA 1
ATOM 701 C C . CYS A 1 89 ? 3.504 1.176 13.003 1.00 94.38 89 CYS A C 1
ATOM 703 O O . CYS A 1 89 ? 3.693 -0.006 13.258 1.00 94.38 89 CYS A O 1
ATOM 705 N N . ARG A 1 90 ? 2.628 1.917 13.695 1.00 93.94 90 ARG A N 1
ATOM 706 C CA . ARG A 1 90 ? 1.820 1.351 14.787 1.00 93.94 90 ARG A CA 1
ATOM 707 C C . ARG A 1 90 ? 0.912 0.228 14.299 1.00 93.94 90 ARG A C 1
ATOM 709 O O . ARG A 1 90 ? 0.830 -0.777 14.987 1.00 93.94 90 ARG A O 1
ATOM 716 N N . TYR A 1 91 ? 0.285 0.391 13.135 1.00 93.12 91 TYR A N 1
ATOM 717 C CA . TYR A 1 91 ? -0.543 -0.656 12.529 1.00 93.12 91 TYR A CA 1
ATOM 718 C C . TYR A 1 91 ? 0.294 -1.859 12.088 1.00 93.12 91 TYR A C 1
ATOM 720 O O . TYR A 1 91 ? -0.079 -2.987 12.379 1.00 93.12 91 TYR A O 1
ATOM 728 N N . LEU A 1 92 ? 1.459 -1.633 11.470 1.00 91.88 92 LEU A N 1
ATOM 729 C CA . LEU A 1 92 ? 2.363 -2.715 11.058 1.00 91.88 92 LEU A CA 1
ATOM 730 C C . LEU A 1 92 ? 2.815 -3.599 12.236 1.00 91.88 92 LEU A C 1
ATOM 732 O O . LEU A 1 92 ? 3.063 -4.785 12.049 1.00 91.88 92 LEU A O 1
ATOM 736 N N . PHE A 1 93 ? 2.936 -3.031 13.438 1.00 88.88 93 PHE A N 1
ATOM 737 C CA . PHE A 1 93 ? 3.333 -3.760 14.646 1.00 88.88 93 PHE A CA 1
ATOM 738 C C . PHE A 1 93 ? 2.150 -4.184 15.536 1.00 88.88 93 PHE A C 1
ATOM 740 O O . PHE A 1 93 ? 2.379 -4.695 16.634 1.00 88.88 93 PHE A O 1
ATOM 747 N N . ASP A 1 94 ? 0.899 -3.978 15.110 1.00 86.50 94 ASP A N 1
ATOM 748 C CA . ASP A 1 94 ? -0.268 -4.401 15.887 1.00 86.50 94 ASP A CA 1
ATOM 749 C C . ASP A 1 94 ? -0.573 -5.884 15.639 1.00 86.50 94 ASP A C 1
ATOM 751 O O . ASP A 1 94 ? -1.164 -6.263 14.631 1.00 86.50 94 ASP A O 1
ATOM 755 N N . LEU A 1 95 ? -0.194 -6.732 16.597 1.00 72.00 95 LEU A N 1
ATOM 756 C CA . LEU A 1 95 ? -0.393 -8.185 16.532 1.00 72.00 95 LEU A CA 1
ATOM 757 C C . LEU A 1 95 ? -1.866 -8.612 16.531 1.00 72.00 95 LEU A C 1
ATOM 759 O O . LEU A 1 95 ? -2.158 -9.771 16.266 1.00 72.00 95 LEU A O 1
ATOM 763 N N . ARG A 1 96 ? -2.801 -7.706 16.831 1.00 75.81 96 ARG A N 1
ATOM 764 C CA . ARG A 1 96 ? -4.241 -8.001 16.770 1.00 75.81 96 ARG A CA 1
ATOM 765 C C . ARG A 1 96 ? -4.792 -7.965 15.344 1.00 75.81 96 ARG A C 1
ATOM 767 O O . ARG A 1 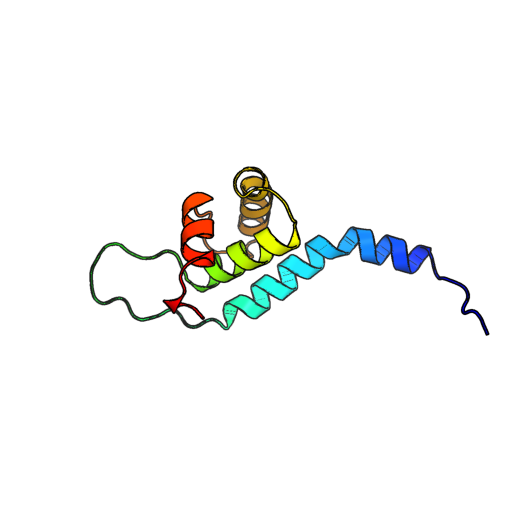96 ? -5.958 -8.292 15.155 1.00 75.81 96 ARG A O 1
ATOM 774 N N . LEU A 1 97 ? -3.988 -7.517 14.377 1.00 66.81 97 LEU A N 1
ATOM 775 C CA . LEU A 1 97 ? -4.322 -7.505 12.951 1.00 66.81 97 LEU A CA 1
ATOM 776 C C . LEU A 1 97 ? -3.792 -8.743 12.200 1.00 66.81 97 LEU A C 1
ATOM 778 O O . LEU A 1 97 ? -4.000 -8.824 10.991 1.00 66.81 97 LEU A O 1
ATOM 782 N N . ALA A 1 98 ? -3.091 -9.657 12.885 1.00 51.47 98 ALA A N 1
ATOM 783 C CA . ALA A 1 98 ? -2.521 -10.887 12.325 1.00 51.47 98 ALA A CA 1
ATOM 784 C C . ALA A 1 98 ? -3.424 -12.108 12.544 1.00 51.47 98 ALA A C 1
ATOM 786 O O . ALA A 1 98 ? -4.147 -12.135 13.567 1.00 51.47 98 ALA A O 1
#

Mean predicted aligned error: 4.4 Å

Sequence (98 aa):
MIESRDWTAYNAAQSEEKARFSVLLADLCKGVPEPEQVMGRPRLPLSDMVFAAAFKVYVVFSSRRFTTDLYEAYADRHIGSTPHSNSVCRYLFDLRLA

Solvent-accessible surface area (backbone atoms only — not comparable to full-atom values): 5997 Å² total; per-residue (Å²): 133,83,78,82,81,62,61,68,64,49,53,52,49,67,74,43,43,68,64,54,48,51,54,54,44,29,62,58,26,70,72,51,78,74,78,90,76,92,76,79,80,86,74,77,60,54,32,45,43,53,39,50,35,53,51,41,58,73,71,70,47,56,56,75,67,35,48,58,60,43,49,50,36,34,74,72,62,56,33,94,62,77,75,57,47,69,55,34,53,51,57,68,69,38,72,87,80,108

pLDDT: mean 92.64, std 9.06, range [48.75, 98.56]

Organism: NCBI:txid2653852

Secondary structure (DSSP, 8-state):
--PPP-HHHHHHHHHHHHHHHHHHHHHHHTTSPPPP--SSSPPPPHHHHHHHHHHHHHT---TTTTHHHHHHHHHTTSSS----HHHHHHHHT-GGG-